Protein AF-A0A359D8N6-F1 (afdb_monomer)

Structure (mmCIF, N/CA/C/O backbone):
data_AF-A0A359D8N6-F1
#
_entry.id   AF-A0A359D8N6-F1
#
loop_
_atom_site.group_PDB
_atom_site.id
_atom_site.type_symbol
_atom_site.label_atom_id
_atom_site.label_alt_id
_atom_site.label_comp_id
_atom_site.label_asym_id
_atom_site.label_entity_id
_atom_site.label_seq_id
_atom_site.pdbx_PDB_ins_code
_atom_site.Cartn_x
_atom_site.Cartn_y
_atom_site.Cartn_z
_atom_site.occupancy
_atom_site.B_iso_or_equiv
_atom_site.auth_seq_id
_atom_site.auth_comp_id
_atom_site.auth_asym_id
_atom_site.auth_atom_id
_atom_site.pdbx_PDB_model_num
ATOM 1 N N . ALA A 1 1 ? -6.513 -14.942 -9.415 1.00 68.19 1 ALA A N 1
ATOM 2 C CA . ALA A 1 1 ? -5.212 -14.436 -9.911 1.00 68.19 1 ALA A CA 1
ATOM 3 C C . ALA A 1 1 ? -5.321 -13.286 -10.932 1.00 68.19 1 ALA A C 1
ATOM 5 O O . ALA A 1 1 ? -4.624 -12.300 -10.725 1.00 68.19 1 ALA A O 1
ATOM 6 N N . PRO A 1 2 ? -6.185 -13.312 -11.974 1.00 87.56 2 PRO A N 1
ATOM 7 C CA . PRO A 1 2 ? -6.184 -12.269 -13.020 1.00 87.56 2 PRO A CA 1
ATOM 8 C C . PRO A 1 2 ? -6.447 -10.847 -12.501 1.00 87.56 2 PRO A C 1
ATOM 10 O O . PRO A 1 2 ? -5.823 -9.889 -12.942 1.00 87.56 2 PRO A O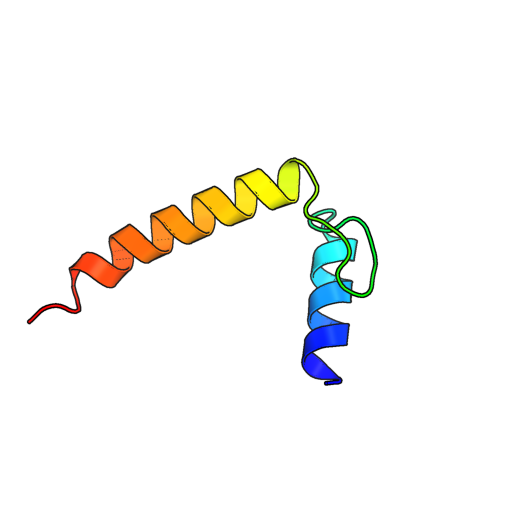 1
ATOM 13 N N . GLN A 1 3 ? -7.338 -10.716 -11.514 1.00 92.44 3 GLN A N 1
ATOM 14 C CA . GLN A 1 3 ? -7.674 -9.424 -10.910 1.00 92.44 3 GLN A CA 1
ATOM 15 C C . GLN A 1 3 ? -6.497 -8.797 -10.147 1.00 92.44 3 GLN A C 1
ATOM 17 O O . GLN A 1 3 ? -6.325 -7.582 -10.197 1.00 92.44 3 GLN A O 1
ATOM 22 N N . ALA A 1 4 ? -5.670 -9.615 -9.486 1.00 91.69 4 ALA A N 1
ATOM 23 C CA . ALA A 1 4 ? -4.487 -9.147 -8.766 1.00 91.69 4 ALA A CA 1
ATOM 24 C C . ALA A 1 4 ? -3.419 -8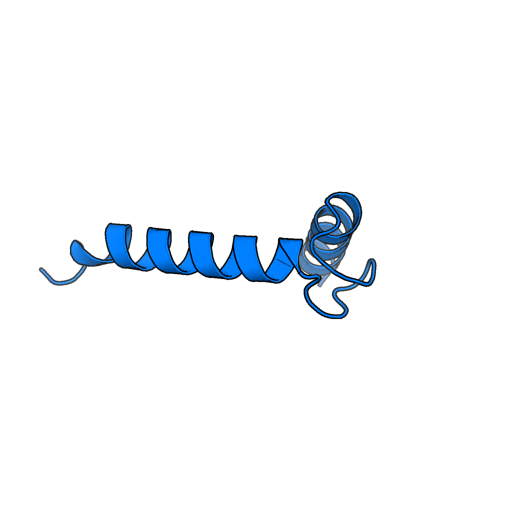.626 -9.738 1.00 91.69 4 ALA A C 1
ATOM 26 O O . ALA A 1 4 ? -2.878 -7.547 -9.526 1.00 91.69 4 ALA A O 1
ATOM 27 N N . ILE A 1 5 ? -3.202 -9.329 -10.856 1.00 93.06 5 ILE A N 1
ATOM 28 C CA . ILE A 1 5 ? -2.285 -8.892 -11.921 1.00 93.06 5 ILE A CA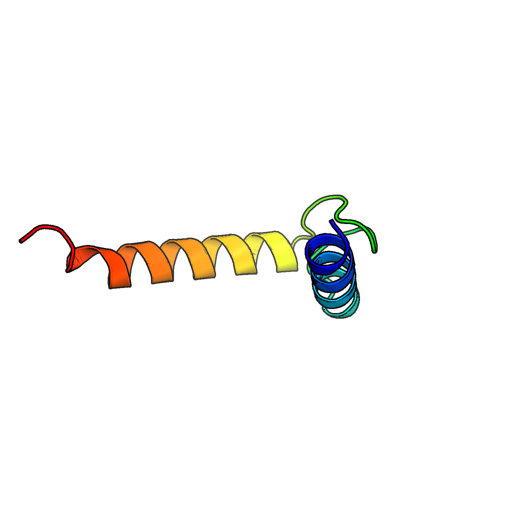 1
ATOM 29 C C . ILE A 1 5 ? -2.761 -7.564 -12.520 1.00 93.06 5 ILE A C 1
ATOM 31 O O . ILE A 1 5 ? -1.991 -6.614 -12.620 1.00 93.06 5 ILE A O 1
ATOM 35 N N . ALA A 1 6 ? -4.053 -7.452 -12.845 1.00 95.00 6 ALA A N 1
ATOM 36 C CA . ALA A 1 6 ? -4.616 -6.203 -13.353 1.00 95.00 6 ALA A CA 1
ATOM 37 C C . ALA A 1 6 ? -4.504 -5.050 -12.335 1.00 95.00 6 ALA A C 1
ATOM 39 O O . ALA A 1 6 ? -4.359 -3.892 -12.725 1.00 95.00 6 ALA A O 1
ATOM 40 N N . ALA A 1 7 ? -4.589 -5.334 -11.031 1.00 95.88 7 ALA A N 1
ATOM 41 C CA . ALA A 1 7 ? -4.378 -4.337 -9.985 1.00 95.88 7 ALA A CA 1
ATOM 42 C C . ALA A 1 7 ? -2.911 -3.894 -9.904 1.00 95.88 7 ALA A C 1
ATOM 44 O O . ALA A 1 7 ? -2.658 -2.690 -9.919 1.00 95.88 7 ALA A O 1
ATOM 45 N N . ALA A 1 8 ? -1.964 -4.835 -9.908 1.00 96.06 8 ALA A N 1
ATOM 46 C CA . ALA A 1 8 ? -0.532 -4.544 -9.926 1.00 96.06 8 ALA A CA 1
ATOM 47 C C . ALA A 1 8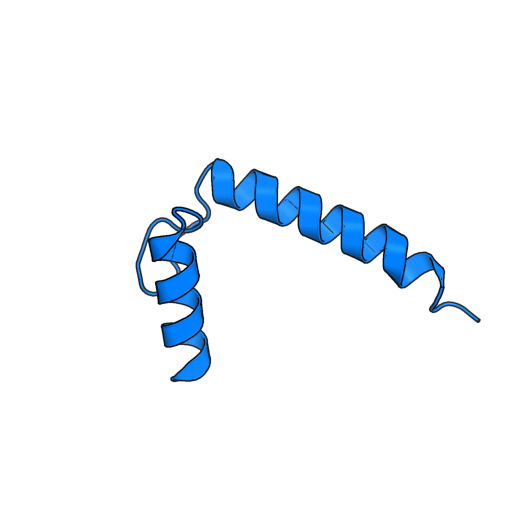 ? -0.140 -3.684 -11.139 1.00 96.06 8 ALA A C 1
ATOM 49 O O . ALA A 1 8 ? 0.549 -2.678 -10.984 1.00 96.06 8 ALA A O 1
ATOM 50 N N . GLN A 1 9 ? -0.693 -3.978 -12.319 1.00 97.19 9 GLN A N 1
ATOM 51 C CA . GLN A 1 9 ? -0.482 -3.165 -13.520 1.00 97.19 9 GLN A CA 1
ATOM 52 C C . GLN A 1 9 ? -0.964 -1.720 -13.338 1.00 97.19 9 GLN A C 1
ATOM 54 O O . GLN A 1 9 ? -0.261 -0.787 -13.726 1.00 97.19 9 GLN A O 1
ATOM 59 N N . ARG A 1 10 ? -2.138 -1.506 -12.721 1.00 97.50 10 ARG A N 1
ATOM 60 C CA . ARG A 1 10 ? -2.644 -0.152 -12.425 1.00 97.50 10 ARG A CA 1
ATOM 61 C C . ARG A 1 10 ? -1.787 0.576 -11.390 1.00 97.50 10 ARG A C 1
ATOM 63 O O . ARG A 1 10 ? -1.630 1.788 -11.505 1.00 97.50 10 ARG A O 1
ATOM 70 N N . LEU A 1 11 ? -1.262 -0.132 -10.390 1.00 97.81 11 LEU A N 1
ATOM 71 C CA . LEU A 1 11 ? -0.363 0.438 -9.381 1.00 97.81 11 LEU A CA 1
ATOM 72 C C . LEU A 1 11 ? 0.972 0.858 -10.007 1.00 97.81 11 LEU A C 1
ATOM 74 O O . LEU A 1 11 ? 1.415 1.987 -9.798 1.00 97.81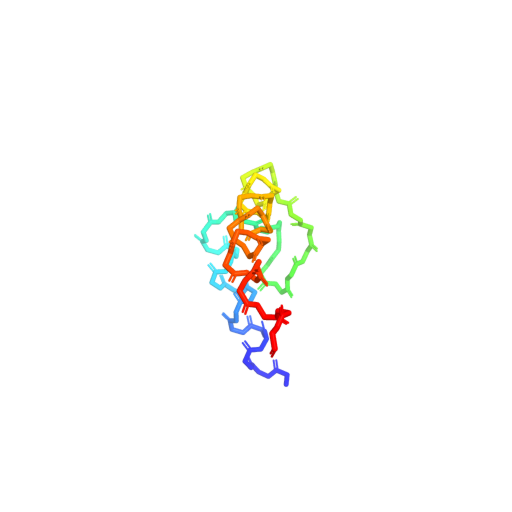 11 LEU A O 1
ATOM 78 N N . HIS A 1 12 ? 1.551 0.010 -10.855 1.00 98.19 12 HIS A N 1
ATOM 79 C CA . HIS A 1 12 ? 2.769 0.320 -11.599 1.00 98.19 12 HIS A CA 1
ATOM 80 C C . HIS A 1 12 ? 2.571 1.485 -12.574 1.00 98.19 12 HIS A C 1
ATOM 82 O O . HIS A 1 12 ? 3.388 2.398 -12.619 1.00 98.19 12 HIS A O 1
ATOM 88 N N . ALA A 1 13 ? 1.449 1.522 -13.304 1.00 98.06 13 ALA A N 1
ATOM 89 C CA . ALA A 1 13 ? 1.113 2.642 -14.189 1.00 98.06 13 ALA A CA 1
ATOM 90 C C . ALA A 1 13 ? 0.985 3.984 -13.439 1.00 98.06 13 ALA A C 1
ATOM 92 O O . ALA A 1 13 ? 1.139 5.043 -14.041 1.00 98.06 13 ALA A O 1
ATOM 93 N N . LYS A 1 14 ? 0.717 3.945 -12.127 1.00 97.75 14 LYS A N 1
ATOM 94 C CA . LYS A 1 14 ? 0.697 5.109 -11.226 1.00 97.75 14 LYS A CA 1
ATOM 95 C C . LYS A 1 14 ? 2.049 5.376 -10.548 1.00 97.75 14 LYS A C 1
ATOM 97 O O . LYS A 1 14 ? 2.135 6.295 -9.743 1.00 97.75 14 LYS A O 1
ATOM 102 N N . GLY A 1 15 ? 3.078 4.577 -10.831 1.00 97.75 15 GLY A N 1
ATOM 103 C CA . GLY A 1 15 ? 4.404 4.684 -10.219 1.00 97.75 15 GLY A CA 1
ATOM 104 C C . GLY A 1 15 ? 4.463 4.249 -8.752 1.00 97.75 15 GLY A C 1
ATOM 105 O O . GLY A 1 15 ? 5.407 4.614 -8.056 1.00 97.75 15 GLY A O 1
ATOM 106 N N . LEU A 1 16 ? 3.468 3.502 -8.260 1.00 98.31 16 LEU A N 1
ATOM 107 C CA . LEU A 1 16 ? 3.389 3.074 -6.855 1.00 98.31 16 LEU A CA 1
ATOM 108 C C . LEU A 1 16 ? 4.221 1.816 -6.574 1.00 98.31 16 LEU A C 1
ATOM 110 O O . LEU A 1 16 ? 4.683 1.620 -5.454 1.00 98.31 16 LEU A O 1
ATOM 114 N N . THR A 1 17 ? 4.433 0.973 -7.583 1.00 98.12 17 THR A N 1
ATOM 115 C CA . THR A 1 17 ? 5.257 -0.238 -7.491 1.00 98.12 17 THR A CA 1
ATOM 116 C C . THR A 1 17 ? 6.365 -0.224 -8.536 1.00 98.12 17 THR A C 1
ATOM 118 O O . THR A 1 17 ? 6.247 0.445 -9.560 1.00 98.12 17 THR A O 1
ATOM 121 N N . THR A 1 18 ? 7.447 -0.965 -8.294 1.00 97.88 18 THR A N 1
ATOM 122 C CA . THR A 1 18 ? 8.618 -1.016 -9.188 1.00 97.88 18 THR A CA 1
ATOM 123 C C . THR A 1 18 ? 8.435 -1.911 -10.412 1.00 97.88 18 THR A C 1
ATOM 125 O O . THR A 1 18 ? 9.200 -1.790 -11.363 1.00 97.88 18 THR A O 1
ATOM 128 N N . GLN A 1 19 ? 7.454 -2.821 -10.393 1.00 97.06 19 GLN A N 1
ATOM 129 C CA . GLN A 1 19 ? 7.184 -3.765 -11.483 1.00 97.06 19 GLN A CA 1
ATOM 130 C C . GLN A 1 19 ? 5.683 -3.894 -11.759 1.00 97.06 19 GLN A C 1
ATOM 132 O O . GLN A 1 19 ? 4.851 -3.654 -10.878 1.00 97.06 19 GLN A O 1
ATOM 137 N N . THR A 1 20 ? 5.349 -4.292 -12.989 1.00 93.56 20 THR A N 1
ATOM 138 C CA . THR A 1 20 ? 3.975 -4.437 -13.504 1.00 93.56 20 THR A CA 1
ATOM 139 C C . THR A 1 20 ? 3.172 -5.552 -12.835 1.00 93.56 20 THR A C 1
ATOM 141 O O . THR A 1 20 ? 1.945 -5.538 -12.917 1.00 93.56 20 THR A O 1
ATOM 144 N N . ASP A 1 21 ? 3.833 -6.498 -12.173 1.00 89.25 21 ASP A N 1
ATOM 145 C CA . ASP A 1 21 ? 3.239 -7.652 -11.494 1.00 89.25 21 ASP A CA 1
ATOM 146 C C . ASP A 1 21 ? 3.262 -7.553 -9.957 1.00 89.25 21 ASP A C 1
ATOM 148 O O . ASP A 1 21 ? 2.625 -8.369 -9.292 1.00 89.25 21 ASP A O 1
ATOM 152 N N . GLY A 1 22 ? 3.907 -6.529 -9.386 1.00 83.38 22 GLY A N 1
ATOM 153 C CA . GLY A 1 22 ? 3.821 -6.221 -7.955 1.00 83.38 22 GLY A CA 1
ATOM 154 C C . GLY A 1 22 ? 5.101 -5.664 -7.340 1.00 83.38 22 GLY A C 1
ATOM 155 O O . GLY A 1 22 ? 5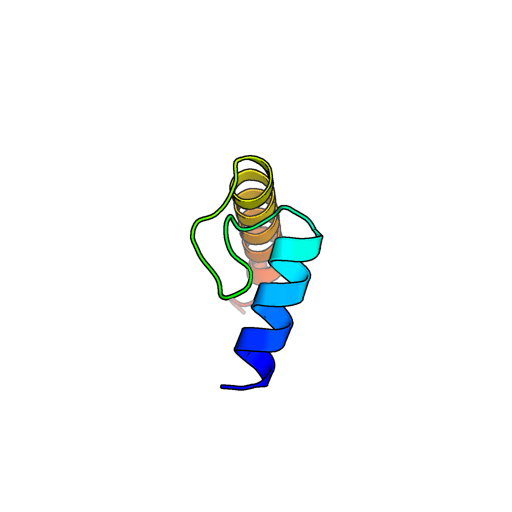.009 -4.716 -6.569 1.00 83.38 22 GLY A O 1
ATOM 156 N N . GLY A 1 23 ? 6.277 -6.179 -7.717 1.00 93.56 23 GLY A N 1
ATO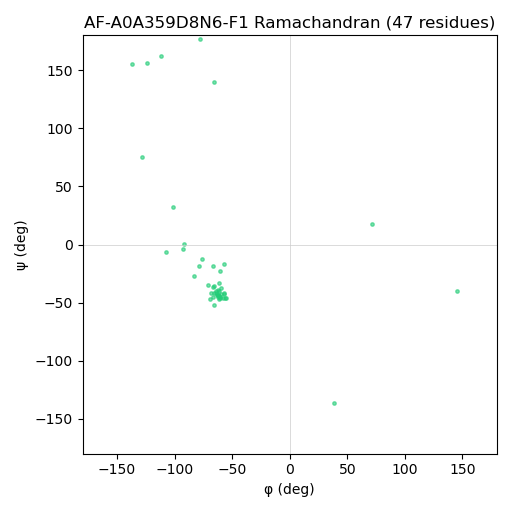M 157 C CA . GLY A 1 23 ? 7.591 -5.678 -7.279 1.00 93.56 23 GLY A CA 1
ATOM 158 C C . GLY A 1 23 ? 7.683 -5.219 -5.811 1.00 93.56 23 GLY A C 1
ATOM 159 O O . GLY A 1 23 ? 7.185 -5.878 -4.903 1.00 93.56 23 GLY A O 1
ATOM 160 N N . TYR A 1 24 ? 8.339 -4.077 -5.597 1.00 97.25 24 TYR A N 1
ATOM 161 C CA . TYR A 1 24 ? 8.400 -3.360 -4.318 1.00 97.25 24 TYR A CA 1
ATOM 162 C C . TYR A 1 24 ? 7.631 -2.042 -4.415 1.00 97.25 24 TYR A C 1
ATOM 164 O O . TYR A 1 24 ? 7.409 -1.541 -5.518 1.00 97.25 24 TYR A O 1
ATOM 172 N N . LEU A 1 25 ? 7.276 -1.447 -3.274 1.00 97.94 25 LEU A N 1
ATOM 173 C CA . LEU A 1 25 ? 6.798 -0.065 -3.245 1.00 97.94 25 LEU A CA 1
ATOM 174 C C . LEU A 1 25 ? 7.924 0.891 -3.656 1.00 97.94 25 LEU A C 1
ATOM 176 O O . LEU A 1 25 ? 9.080 0.720 -3.268 1.00 97.94 25 LEU A O 1
ATOM 180 N N . THR A 1 26 ? 7.577 1.904 -4.442 1.00 98.19 26 THR A N 1
ATOM 181 C CA . THR A 1 26 ? 8.439 3.077 -4.645 1.00 98.19 26 THR A CA 1
ATOM 182 C C . THR A 1 26 ? 8.334 4.007 -3.433 1.00 98.19 26 THR A C 1
ATOM 184 O O . THR A 1 26 ? 7.515 3.772 -2.548 1.00 98.19 26 THR A O 1
ATOM 187 N N . SER A 1 27 ? 9.098 5.103 -3.395 1.00 98.25 27 SER A N 1
ATOM 188 C CA . SER A 1 27 ? 8.911 6.137 -2.362 1.00 98.25 27 SER A CA 1
ATOM 189 C C . SER A 1 27 ? 7.471 6.668 -2.341 1.00 98.25 27 SER A C 1
ATOM 191 O O . SER A 1 27 ? 6.843 6.681 -1.294 1.00 98.25 27 SER A O 1
ATOM 193 N N . LEU A 1 28 ? 6.898 6.972 -3.514 1.00 98.31 28 LEU A N 1
ATOM 194 C CA . LEU A 1 28 ? 5.490 7.371 -3.631 1.00 98.31 28 LEU A CA 1
ATOM 195 C C . LEU A 1 28 ? 4.535 6.262 -3.161 1.00 98.31 28 LEU A C 1
ATOM 197 O O . LEU A 1 28 ? 3.512 6.538 -2.538 1.00 98.31 28 LEU A O 1
ATOM 201 N N . GLY A 1 29 ? 4.848 5.006 -3.487 1.00 98.19 29 GLY A N 1
ATOM 202 C CA . GLY A 1 29 ? 4.074 3.849 -3.046 1.00 98.19 29 GLY A CA 1
ATOM 203 C C . GLY A 1 29 ? 4.060 3.680 -1.530 1.00 98.19 29 GLY A C 1
ATOM 204 O O . GLY A 1 29 ? 3.017 3.341 -0.974 1.00 98.19 29 GLY A O 1
ATOM 205 N N . LEU A 1 30 ? 5.195 3.935 -0.878 1.00 98.44 30 LEU A N 1
ATOM 206 C CA . LEU A 1 30 ? 5.333 3.883 0.573 1.00 98.44 30 LEU A CA 1
ATOM 207 C C . LEU A 1 30 ? 4.488 4.975 1.238 1.00 98.44 30 LEU A C 1
ATOM 209 O O . LEU A 1 30 ? 3.618 4.643 2.040 1.00 98.44 30 LEU A O 1
ATOM 213 N N . ASP A 1 31 ? 4.642 6.232 0.814 1.00 98.50 31 ASP A N 1
ATOM 214 C CA . ASP A 1 31 ? 3.853 7.359 1.334 1.00 98.50 31 ASP A CA 1
ATOM 215 C C . ASP A 1 31 ? 2.340 7.111 1.162 1.00 98.50 31 ASP A C 1
ATOM 217 O O . ASP A 1 31 ? 1.528 7.348 2.060 1.00 98.50 31 ASP A O 1
ATOM 221 N N . ALA A 1 32 ? 1.933 6.582 0.001 1.00 98.19 32 ALA A N 1
ATOM 222 C CA . ALA A 1 32 ? 0.537 6.247 -0.270 1.00 98.19 32 ALA A CA 1
ATOM 223 C C . ALA A 1 32 ? 0.008 5.137 0.653 1.00 98.19 32 ALA A C 1
ATOM 225 O O 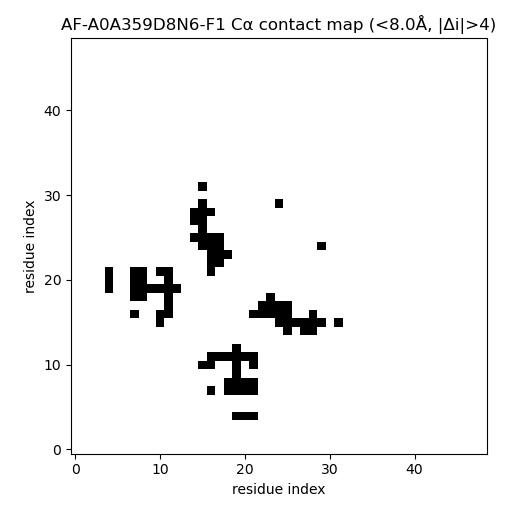. ALA A 1 32 ? -1.140 5.213 1.102 1.00 98.19 32 ALA A O 1
ATOM 226 N N . ALA A 1 33 ? 0.822 4.117 0.940 1.00 97.62 33 ALA A N 1
ATOM 227 C CA . ALA A 1 33 ? 0.459 3.041 1.856 1.00 97.62 33 ALA A CA 1
ATOM 228 C C . ALA A 1 33 ? 0.306 3.554 3.298 1.00 97.62 33 ALA A C 1
ATOM 230 O O . ALA A 1 33 ? -0.669 3.204 3.965 1.00 97.62 33 ALA A O 1
ATOM 231 N N . GLU A 1 34 ? 1.203 4.429 3.756 1.00 98.44 34 GLU A N 1
ATOM 232 C CA . GLU A 1 34 ? 1.134 5.054 5.084 1.00 98.44 34 GLU A CA 1
ATOM 233 C C . GLU A 1 34 ? -0.123 5.920 5.250 1.00 98.44 34 GLU A C 1
ATOM 235 O O . GLU A 1 34 ? -0.848 5.800 6.247 1.00 98.44 34 GLU A O 1
ATOM 240 N N . HIS A 1 35 ? -0.444 6.744 4.248 1.00 98.12 35 HIS A N 1
ATOM 241 C CA . HIS A 1 35 ? -1.673 7.539 4.246 1.00 98.12 35 HIS A CA 1
ATOM 242 C C . HIS A 1 35 ? -2.930 6.662 4.245 1.00 98.12 35 HIS A C 1
ATOM 244 O O . HIS A 1 35 ? -3.866 6.927 5.003 1.00 98.12 35 HIS A O 1
ATOM 250 N N . ALA A 1 36 ? -2.958 5.601 3.430 1.00 97.31 36 ALA A N 1
ATOM 251 C CA . ALA A 1 36 ? -4.081 4.669 3.393 1.00 97.31 36 ALA A CA 1
ATOM 252 C C . ALA A 1 36 ? -4.265 3.957 4.741 1.00 97.31 36 ALA A C 1
ATOM 254 O O . ALA A 1 36 ? -5.387 3.871 5.236 1.00 97.31 36 ALA A O 1
ATOM 255 N N . GLN A 1 37 ? -3.175 3.506 5.365 1.00 96.94 37 GLN A N 1
ATOM 256 C CA . GLN A 1 37 ? -3.224 2.859 6.673 1.00 96.94 37 GLN A CA 1
ATOM 257 C C . GLN A 1 37 ? -3.716 3.817 7.764 1.00 96.94 37 GLN A C 1
ATOM 259 O O . GLN A 1 37 ? -4.539 3.429 8.592 1.00 96.94 37 GLN A O 1
ATOM 264 N N . THR A 1 38 ? -3.263 5.071 7.740 1.00 96.94 38 THR A N 1
ATOM 265 C CA . THR A 1 38 ? -3.729 6.118 8.661 1.00 96.94 38 THR A CA 1
ATOM 266 C C . THR A 1 38 ? -5.227 6.366 8.501 1.00 96.94 38 THR A C 1
ATOM 268 O O . THR A 1 38 ? -5.961 6.401 9.488 1.00 96.94 38 THR A O 1
ATOM 271 N N . LEU A 1 39 ? -5.699 6.488 7.257 1.00 96.50 39 LEU A N 1
ATOM 272 C CA . LEU A 1 39 ? -7.118 6.663 6.966 1.00 96.50 39 LEU A CA 1
ATOM 273 C C . LEU A 1 39 ? -7.942 5.466 7.453 1.00 96.50 39 LEU A C 1
ATOM 275 O O . LEU A 1 39 ? -8.977 5.665 8.084 1.00 96.50 39 LEU A O 1
ATOM 279 N N . LEU A 1 40 ? -7.477 4.239 7.205 1.00 96.00 40 LEU A N 1
ATOM 280 C CA . LEU A 1 40 ? -8.136 3.030 7.701 1.00 96.00 40 LEU A CA 1
ATOM 281 C C . LEU A 1 40 ? -8.248 3.047 9.224 1.00 96.00 40 LEU A C 1
ATOM 283 O O . LEU A 1 40 ? -9.336 2.827 9.740 1.00 96.00 40 LEU A O 1
ATOM 287 N N . THR A 1 41 ? -7.175 3.392 9.939 1.00 94.12 41 THR A N 1
ATOM 288 C CA . THR A 1 41 ? -7.209 3.523 11.401 1.00 94.12 41 THR A CA 1
ATOM 289 C C . THR A 1 41 ? -8.287 4.508 11.852 1.00 94.12 41 THR A C 1
ATOM 291 O O . THR A 1 41 ? -9.064 4.179 12.741 1.00 94.12 41 THR A O 1
ATOM 294 N N . ILE A 1 42 ? -8.385 5.684 11.223 1.00 93.50 42 ILE A N 1
ATOM 295 C 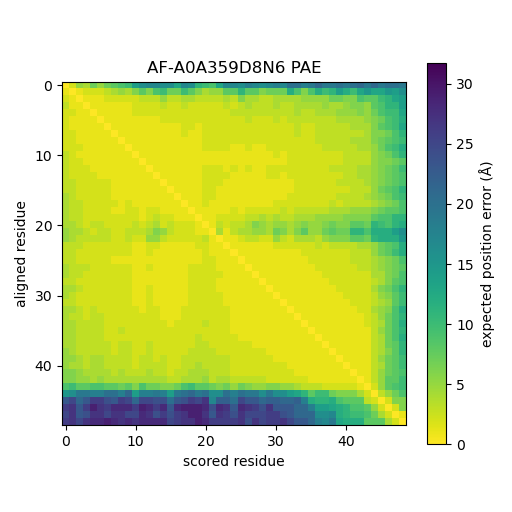CA . ILE A 1 42 ? -9.407 6.692 11.557 1.00 93.50 42 ILE A CA 1
ATOM 296 C C . ILE A 1 42 ? -10.821 6.141 11.339 1.00 93.50 42 ILE A C 1
ATOM 298 O O . ILE A 1 42 ? -11.692 6.323 12.188 1.00 93.50 42 ILE A O 1
ATOM 302 N N . LEU A 1 43 ? -11.056 5.469 10.211 1.00 94.06 43 LEU A N 1
ATOM 303 C CA . LEU A 1 43 ? -12.375 4.938 9.862 1.00 94.06 43 LEU A CA 1
ATOM 304 C C . LEU A 1 43 ? -12.771 3.741 10.743 1.00 94.06 43 LEU A C 1
ATOM 306 O O . LEU A 1 43 ? -13.937 3.611 11.112 1.00 94.06 43 LEU A O 1
ATOM 310 N N . SER A 1 44 ? -11.808 2.904 11.130 1.00 92.56 44 SER A N 1
ATOM 311 C CA . SER A 1 44 ? -12.032 1.714 11.959 1.00 92.56 44 SER A CA 1
ATOM 312 C C . SER A 1 44 ? -12.265 2.016 13.442 1.00 92.56 44 SER A C 1
ATOM 314 O O . SER A 1 44 ? -12.753 1.142 14.152 1.00 92.56 44 SER A O 1
ATOM 316 N N . VAL A 1 45 ? -12.009 3.243 13.922 1.00 73.88 45 VAL A N 1
ATOM 317 C CA . VAL A 1 45 ? -12.314 3.664 15.313 1.00 73.88 45 VAL A CA 1
ATOM 318 C C . VAL A 1 45 ? -13.803 3.491 15.671 1.00 73.88 45 VAL A C 1
ATOM 320 O O . VAL A 1 45 ? -14.149 3.437 16.847 1.00 73.88 45 VAL A O 1
ATOM 323 N N . THR A 1 46 ? -14.690 3.331 14.683 1.00 61.94 46 THR A N 1
ATOM 324 C CA . THR A 1 46 ? -16.136 3.137 14.904 1.00 61.94 46 THR A CA 1
ATOM 325 C C . THR A 1 46 ? -16.564 1.658 14.974 1.00 61.94 46 THR A C 1
ATOM 327 O O . THR A 1 46 ? -17.719 1.380 15.272 1.00 61.94 46 THR A O 1
ATOM 330 N N . GLU A 1 47 ? -15.663 0.689 14.766 1.00 61.03 47 GLU A N 1
ATOM 331 C CA . GLU A 1 47 ? -15.992 -0.754 14.729 1.00 61.03 47 GLU A CA 1
ATOM 332 C C . GLU A 1 47 ? -15.628 -1.500 16.031 1.00 61.03 47 GLU A C 1
ATOM 334 O O . GLU A 1 47 ? -15.280 -2.677 16.041 1.00 61.03 47 GLU A O 1
ATOM 339 N N . THR A 1 48 ? -15.717 -0.795 17.159 1.00 54.88 48 THR A N 1
ATOM 340 C CA . THR A 1 48 ? -15.758 -1.400 18.500 1.00 54.88 48 THR A CA 1
ATOM 341 C C . THR A 1 48 ? -16.969 -0.831 19.236 1.00 54.88 48 THR A C 1
ATOM 343 O O . THR A 1 48 ? -16.842 0.069 20.064 1.00 54.88 48 THR A O 1
ATOM 346 N N . ALA A 1 49 ? -18.158 -1.309 18.873 1.00 45.97 49 ALA A N 1
ATOM 347 C CA . ALA A 1 49 ? -19.409 -1.103 19.600 1.00 45.97 49 ALA A CA 1
ATOM 348 C C . ALA A 1 49 ? -20.300 -2.338 19.437 1.00 45.97 49 ALA A C 1
ATOM 350 O O . ALA A 1 49 ? -20.434 -2.808 18.285 1.00 45.97 49 ALA A O 1
#

Foldseek 3Di:
DVVQLVVLLVCVVVVQAPDSRHHHGDPNVVVVVVVVVVVCVVVCVPVPD

Secondary structure (DSSP, 8-state):
-HHHHHHHHHHHHTTSBSSTT---B-HHHHHHHHHHHHHHHHHHTTS--

Mean predicted aligned error: 4.79 Å

Sequence (49 aa):
APQAIAAAQRLHAKGLTTQTDGGYLTSLGLDAAEHAQTLLTILSVTETA

Radius of gyration: 13.48 Å; Cα contacts (8 Å, |Δi|>4): 46; chains: 1; bounding box: 28×22×34 Å

Solvent-accessible surface area (backbone atoms only — not comparable to full-atom values): 2741 Å² total; per-residue (Å²): 111,71,68,58,42,56,47,21,35,56,36,24,77,69,53,27,22,74,30,56,75,41,73,47,67,31,75,64,22,45,55,50,50,52,53,49,51,53,50,48,54,64,64,51,70,72,78,79,124

pLDDT: mean 91.6, std 12.24, range [45.97, 98.5]